Protein AF-A0A2T5MEQ2-F1 (afdb_monomer_lite)

Foldseek 3Di:
DDDDDDDDDPPPPPPPPPDPDDLLVVLLLLLLLVLLCVPQHDDDPLLVVLLVVLNVVSLVVNLVVVCVVPVPDDSVRSVVVSVVSSVVSSVVSVVVCVVQNCPDPVSVVSP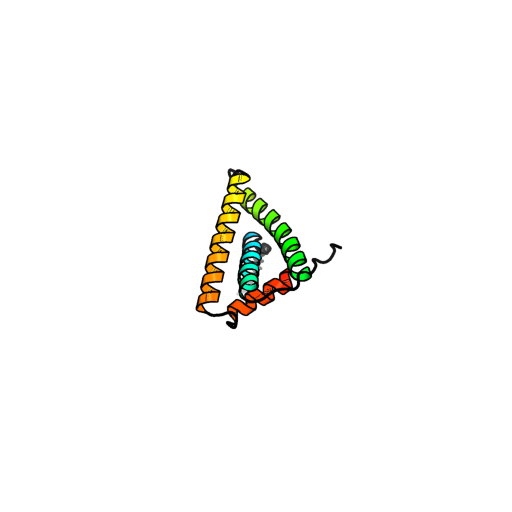VSSNVSSDDDPPDD

pLDDT: mean 88.55, std 17.74, range [37.03, 98.81]

Radius of gyration: 22.14 Å; chains: 1; bounding box: 71×62×38 Å

Secondary structure (DSSP, 8-state):
------------------PPPPHHHHHHHHHHHHHHHHHH----HHHHHHHHHHHHHHHHHHHHHHHHH-TT--HHHHHHHHHHHHHHHHHHHHHHHHHH-TTSHHHHHHHHHHHHHTSPPTT--

Sequence (125 aa):
MRAIIVVALFAVSTTCAAQGPDILAIYDQFVTSRAATAKCVSPPPESLGRFLTNFKMVSGYAAQEVKNRRPKMTVKQVQALMKGRTAAITSSVNSLVAEKGCSNPDIQQLVRRFEVQAQPIPGKR

Structure (mmCIF, N/CA/C/O backbone):
data_AF-A0A2T5MEQ2-F1
#
_entry.id   AF-A0A2T5MEQ2-F1
#
loop_
_atom_site.group_PDB
_atom_site.id
_atom_site.type_symbol
_atom_site.label_atom_id
_atom_site.label_alt_id
_atom_site.label_comp_id
_atom_site.label_asym_id
_atom_site.label_entity_id
_atom_site.label_seq_id
_atom_site.pdbx_PDB_ins_code
_atom_site.Cartn_x
_atom_site.Cartn_y
_atom_site.Cartn_z
_atom_site.occupancy
_atom_site.B_iso_or_equiv
_atom_site.auth_seq_id
_atom_site.auth_comp_id
_atom_site.auth_asym_id
_atom_site.auth_atom_id
_atom_site.pdbx_PDB_model_num
ATOM 1 N N . MET A 1 1 ? -59.121 -45.584 -11.023 1.00 37.03 1 MET A N 1
ATOM 2 C CA . MET A 1 1 ? -58.113 -44.977 -10.126 1.00 37.03 1 MET A CA 1
ATOM 3 C C . MET A 1 1 ? -57.854 -43.558 -10.618 1.00 37.03 1 MET A C 1
ATOM 5 O O . MET A 1 1 ? -57.448 -43.406 -11.759 1.00 37.03 1 MET A O 1
ATOM 9 N N . ARG A 1 2 ? -58.207 -42.527 -9.838 1.00 41.44 2 ARG A N 1
ATOM 10 C CA . ARG A 1 2 ? -57.989 -41.110 -10.186 1.00 41.44 2 ARG A CA 1
ATOM 11 C C . ARG A 1 2 ? -56.745 -40.632 -9.439 1.00 41.44 2 ARG A C 1
ATOM 13 O O . ARG A 1 2 ? -56.779 -40.559 -8.217 1.00 41.44 2 ARG A O 1
ATOM 20 N N . ALA A 1 3 ? -55.660 -40.366 -10.159 1.00 42.97 3 ALA A N 1
ATOM 21 C CA . ALA A 1 3 ? -54.447 -39.805 -9.577 1.00 42.97 3 ALA A CA 1
ATOM 22 C C . ALA A 1 3 ? -54.581 -38.277 -9.516 1.00 42.97 3 ALA A C 1
ATOM 24 O O . ALA A 1 3 ? -54.709 -37.617 -10.546 1.00 42.97 3 ALA A O 1
ATOM 25 N N . ILE A 1 4 ? -54.598 -37.732 -8.301 1.00 51.56 4 ILE A N 1
ATOM 26 C CA . ILE A 1 4 ? -54.550 -36.294 -8.034 1.00 51.56 4 ILE A CA 1
ATOM 27 C C . ILE A 1 4 ? -53.069 -35.909 -8.002 1.00 51.56 4 ILE A C 1
ATOM 29 O O . ILE A 1 4 ? -52.350 -36.320 -7.095 1.00 51.56 4 ILE A O 1
ATOM 33 N N . ILE A 1 5 ? -52.601 -35.147 -8.992 1.00 52.31 5 ILE A N 1
ATOM 34 C CA . ILE A 1 5 ? -51.245 -34.587 -8.988 1.00 52.31 5 ILE A CA 1
ATOM 35 C C . ILE A 1 5 ? -51.327 -33.194 -8.363 1.00 52.31 5 ILE A C 1
ATOM 37 O O . ILE A 1 5 ? -51.719 -32.229 -9.016 1.00 52.31 5 ILE A O 1
ATOM 41 N N . VAL A 1 6 ? -50.979 -33.096 -7.080 1.00 55.16 6 VAL A N 1
ATOM 42 C CA . VAL A 1 6 ? -50.747 -31.815 -6.404 1.00 55.16 6 VAL A CA 1
ATOM 43 C C . VAL A 1 6 ? -49.313 -31.392 -6.709 1.00 55.16 6 VAL A C 1
ATOM 45 O O . VAL A 1 6 ? -48.365 -31.929 -6.140 1.00 55.16 6 VAL A O 1
ATOM 48 N N . VAL A 1 7 ? -49.142 -30.448 -7.634 1.00 55.66 7 VAL A N 1
ATOM 49 C CA . VAL A 1 7 ? -47.842 -29.818 -7.896 1.00 55.66 7 VAL A CA 1
AT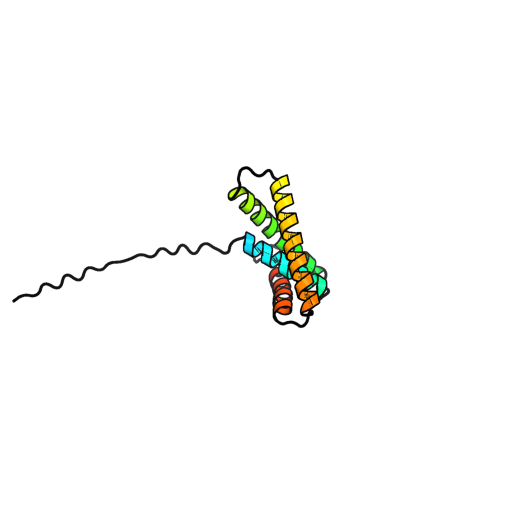OM 50 C C . VAL A 1 7 ? -47.619 -28.741 -6.836 1.00 55.66 7 VAL A C 1
ATOM 52 O O . VAL A 1 7 ? -48.141 -27.633 -6.938 1.00 55.66 7 VAL A O 1
ATOM 55 N N . ALA A 1 8 ? -46.865 -29.075 -5.790 1.00 56.81 8 ALA A N 1
ATOM 56 C CA . ALA A 1 8 ? -46.392 -28.102 -4.814 1.00 56.81 8 ALA A CA 1
ATOM 57 C C . ALA A 1 8 ? -45.222 -27.301 -5.414 1.00 56.81 8 ALA A C 1
ATOM 59 O O . ALA A 1 8 ? -44.109 -27.812 -5.543 1.00 56.81 8 ALA A O 1
ATOM 60 N N . LEU A 1 9 ? -45.472 -26.041 -5.789 1.00 50.84 9 LEU A N 1
ATOM 61 C CA . LEU A 1 9 ? -44.417 -25.081 -6.117 1.00 50.84 9 LEU A CA 1
ATOM 62 C C . LEU A 1 9 ? -43.698 -24.653 -4.830 1.00 50.84 9 LEU A C 1
ATOM 64 O O . LEU A 1 9 ? -44.171 -23.785 -4.098 1.00 50.84 9 LEU A O 1
ATOM 68 N N . PHE A 1 10 ? -42.525 -25.229 -4.574 1.00 56.72 10 PHE A N 1
ATOM 69 C CA . PHE A 1 10 ? -41.571 -24.672 -3.619 1.00 56.72 10 PHE A CA 1
ATOM 70 C C . PHE A 1 10 ? -40.805 -23.524 -4.285 1.00 56.72 10 PHE A C 1
ATOM 72 O O . PHE A 1 10 ? -39.793 -23.733 -4.952 1.00 56.72 10 PHE A O 1
ATOM 79 N N . ALA A 1 11 ? -41.287 -22.294 -4.106 1.00 55.81 11 ALA A N 1
ATOM 80 C CA . ALA A 1 11 ? -40.504 -21.100 -4.397 1.00 55.81 11 ALA A CA 1
ATOM 81 C C . ALA A 1 11 ? -39.476 -20.893 -3.271 1.00 55.81 11 ALA A C 1
ATOM 83 O O . ALA A 1 11 ? -39.752 -20.246 -2.263 1.00 55.81 11 ALA A O 1
ATOM 84 N N . VAL A 1 12 ? -38.286 -21.480 -3.422 1.00 56.50 12 VAL A N 1
ATOM 85 C CA . VAL A 1 12 ? -37.133 -21.159 -2.570 1.00 56.50 12 VAL A CA 1
ATOM 86 C C . VAL A 1 12 ? -36.523 -19.864 -3.096 1.00 56.50 12 VAL A C 1
ATOM 88 O O . VAL A 1 12 ? -35.655 -19.869 -3.965 1.00 56.50 12 VAL A O 1
ATOM 91 N N . SER A 1 13 ? -37.004 -18.733 -2.588 1.00 55.22 13 SER A N 1
ATOM 92 C CA . SER A 1 13 ? -36.418 -17.421 -2.862 1.00 55.22 13 SER A CA 1
ATOM 93 C C . SER A 1 13 ? -35.058 -17.329 -2.170 1.00 55.22 13 SER A C 1
ATOM 95 O O . SER A 1 13 ? -34.969 -16.949 -1.004 1.00 55.22 13 SER A O 1
ATOM 97 N N . THR A 1 14 ? -33.979 -17.703 -2.858 1.00 54.00 14 THR A N 1
ATOM 98 C CA . THR A 1 14 ? -32.620 -17.459 -2.362 1.00 54.00 14 THR A CA 1
ATOM 99 C C . THR A 1 14 ? -32.308 -15.976 -2.543 1.00 54.00 14 THR A C 1
ATOM 101 O O . THR A 1 14 ? -31.855 -15.534 -3.596 1.00 54.00 14 THR A O 1
ATOM 104 N N . THR A 1 15 ? -32.570 -15.168 -1.519 1.00 53.41 15 THR A N 1
ATOM 105 C CA . THR A 1 15 ? -32.043 -13.804 -1.430 1.00 53.41 15 THR A CA 1
ATOM 106 C C . THR A 1 15 ? -30.545 -13.874 -1.136 1.00 53.41 15 THR A C 1
ATOM 108 O O . THR A 1 15 ? -30.092 -13.679 -0.011 1.00 53.41 15 THR A O 1
ATOM 111 N N . CYS A 1 16 ? -29.738 -14.138 -2.165 1.00 49.56 16 CYS A N 1
ATOM 112 C CA . CYS A 1 16 ? -28.331 -13.760 -2.135 1.00 49.56 16 CYS A CA 1
ATOM 113 C C . CYS A 1 16 ? -28.266 -12.229 -2.172 1.00 49.56 16 CYS A C 1
ATOM 115 O O . CYS A 1 16 ? -28.182 -11.622 -3.237 1.00 49.56 16 CYS A O 1
ATOM 117 N N . ALA A 1 17 ? -28.329 -11.592 -1.002 1.00 53.56 17 ALA A N 1
ATOM 118 C CA . ALA A 1 17 ? -27.873 -10.221 -0.855 1.00 53.56 17 ALA A CA 1
ATOM 119 C C . ALA A 1 17 ? -26.386 -10.212 -1.231 1.00 53.56 17 ALA A C 1
ATOM 121 O O . ALA A 1 17 ? -25.542 -10.648 -0.448 1.00 53.56 17 ALA A O 1
ATOM 122 N N . ALA A 1 18 ? -26.075 -9.790 -2.458 1.00 49.47 18 ALA A N 1
ATOM 123 C CA . ALA A 1 18 ? -24.709 -9.577 -2.899 1.00 49.47 18 ALA A CA 1
ATOM 124 C C . ALA A 1 18 ? -24.101 -8.488 -2.006 1.00 49.47 18 ALA A C 1
ATOM 126 O O . ALA A 1 18 ? -24.338 -7.296 -2.197 1.00 49.47 18 ALA A O 1
ATOM 127 N N . GLN A 1 19 ? -23.377 -8.907 -0.970 1.00 61.38 19 GLN A N 1
ATOM 128 C CA . GLN A 1 19 ? -22.567 -8.014 -0.157 1.00 61.38 19 GLN A CA 1
ATOM 129 C C . GLN A 1 19 ? -21.539 -7.401 -1.108 1.00 61.38 19 GLN A C 1
ATOM 131 O O . GLN A 1 19 ? -20.804 -8.126 -1.780 1.00 61.38 19 GLN A O 1
ATOM 136 N N . GLY A 1 20 ? -21.554 -6.072 -1.238 1.00 64.69 20 GLY A N 1
ATOM 137 C CA . GLY A 1 20 ? -20.584 -5.353 -2.059 1.00 64.69 20 GLY A CA 1
ATOM 138 C C . GLY A 1 20 ? -19.138 -5.705 -1.672 1.00 64.69 20 GLY A C 1
ATOM 139 O O . GLY A 1 20 ? -18.900 -6.297 -0.618 1.00 64.69 20 GLY A O 1
ATOM 140 N N . PRO A 1 21 ? -18.151 -5.357 -2.512 1.00 76.50 21 PRO A N 1
ATOM 141 C CA . PRO A 1 21 ? -16.758 -5.726 -2.269 1.00 76.50 21 PRO A CA 1
ATOM 142 C C . PRO A 1 21 ? -16.256 -5.225 -0.900 1.00 76.50 21 PRO A C 1
ATOM 144 O O . PRO A 1 21 ? -16.475 -4.066 -0.546 1.00 76.50 21 PRO A O 1
ATOM 147 N N . ASP A 1 22 ? -15.565 -6.088 -0.138 1.00 92.81 22 ASP A N 1
ATOM 148 C CA . ASP A 1 22 ? -15.019 -5.746 1.187 1.00 92.81 22 ASP A CA 1
ATOM 149 C C . ASP A 1 22 ? -14.020 -4.585 1.066 1.00 92.81 22 ASP A C 1
ATOM 151 O O . ASP A 1 22 ? -12.984 -4.697 0.404 1.00 92.81 22 ASP A O 1
ATOM 155 N N . ILE A 1 23 ? -14.299 -3.469 1.742 1.00 96.00 23 ILE A N 1
ATOM 156 C CA . ILE A 1 23 ? -13.439 -2.283 1.725 1.00 96.00 23 ILE A CA 1
ATOM 157 C C . ILE A 1 23 ? -12.022 -2.570 2.233 1.00 96.00 23 ILE A C 1
ATOM 159 O O . ILE A 1 23 ? -11.073 -1.939 1.767 1.00 96.00 23 ILE A O 1
ATOM 163 N N . LEU A 1 24 ? -11.842 -3.547 3.132 1.00 96.94 24 LEU A N 1
ATOM 164 C CA . LEU A 1 24 ? -10.505 -3.960 3.568 1.00 96.94 24 LEU A CA 1
ATOM 165 C C . LEU A 1 24 ? -9.741 -4.672 2.444 1.00 96.94 24 LEU A C 1
ATOM 167 O O . LEU A 1 24 ? -8.538 -4.464 2.304 1.00 96.94 24 LEU A O 1
ATOM 171 N N . ALA A 1 25 ? -10.432 -5.440 1.599 1.00 96.94 25 ALA A N 1
ATOM 172 C CA . ALA A 1 25 ? -9.829 -6.050 0.416 1.00 96.94 25 ALA A CA 1
ATOM 173 C C . ALA A 1 25 ? -9.486 -4.993 -0.647 1.00 96.94 25 ALA A C 1
ATOM 175 O O . ALA A 1 25 ? -8.417 -5.051 -1.252 1.00 96.94 25 ALA A O 1
ATOM 176 N N . ILE A 1 26 ? -10.346 -3.987 -0.847 1.00 97.25 26 ILE A N 1
ATOM 177 C CA . ILE A 1 26 ? -10.050 -2.855 -1.743 1.00 97.25 26 ILE A CA 1
ATOM 178 C C . ILE A 1 26 ? -8.822 -2.088 -1.235 1.00 97.25 26 ILE A C 1
ATOM 180 O O . ILE A 1 26 ? -7.921 -1.780 -2.013 1.00 97.25 26 ILE A O 1
ATOM 184 N N . TYR A 1 27 ? -8.746 -1.817 0.067 1.00 98.38 27 TYR A N 1
ATOM 185 C CA . TYR A 1 27 ? -7.583 -1.184 0.685 1.00 98.38 27 TYR A CA 1
ATOM 186 C C . TYR A 1 27 ? -6.287 -1.957 0.406 1.00 98.38 27 TYR A C 1
ATOM 188 O O . TYR A 1 27 ? -5.305 -1.362 -0.041 1.00 98.38 27 TYR A O 1
ATOM 196 N N . ASP A 1 28 ? -6.293 -3.279 0.578 1.00 98.50 28 ASP A N 1
ATOM 197 C CA . ASP A 1 28 ? -5.124 -4.118 0.290 1.00 98.50 28 ASP A CA 1
ATOM 198 C C . ASP A 1 28 ? -4.721 -4.074 -1.186 1.00 98.50 28 ASP A C 1
ATOM 200 O O . ASP A 1 28 ? -3.533 -4.045 -1.513 1.00 98.50 28 ASP A O 1
ATOM 204 N N . GLN A 1 29 ? -5.695 -4.011 -2.096 1.00 98.38 29 GLN A N 1
ATOM 205 C CA . GLN A 1 29 ? -5.426 -3.859 -3.524 1.00 98.38 29 GLN A CA 1
ATOM 206 C C . GLN A 1 29 ? -4.719 -2.538 -3.850 1.00 98.38 29 GLN A C 1
ATOM 208 O O . GLN A 1 29 ? -3.874 -2.514 -4.738 1.00 98.38 29 GLN A O 1
ATOM 213 N N . PHE A 1 30 ? -5.039 -1.446 -3.150 1.00 98.56 30 PHE A N 1
ATOM 214 C CA . PHE A 1 30 ? -4.301 -0.184 -3.279 1.00 98.56 30 PHE A CA 1
ATOM 215 C C . PHE A 1 30 ? -2.886 -0.285 -2.692 1.00 98.56 30 PHE A C 1
ATOM 217 O O . PHE A 1 30 ? -1.932 0.237 -3.266 1.00 98.56 30 PHE A O 1
ATOM 224 N N . VAL A 1 31 ? -2.711 -0.957 -1.550 1.00 98.81 31 VAL A N 1
ATOM 225 C CA . VAL A 1 31 ? -1.372 -1.123 -0.961 1.00 98.81 31 VAL A CA 1
ATOM 226 C C . VAL A 1 31 ? -0.473 -1.956 -1.880 1.00 98.81 31 VAL A C 1
ATOM 228 O O . VAL A 1 31 ? 0.671 -1.575 -2.131 1.00 98.81 31 VAL A O 1
ATOM 231 N N . THR A 1 32 ? -0.990 -3.069 -2.406 1.00 98.75 32 THR A N 1
ATOM 232 C CA . THR A 1 32 ? -0.236 -3.972 -3.288 1.00 98.75 32 THR A CA 1
ATOM 233 C C . THR A 1 32 ? 0.148 -3.309 -4.611 1.00 98.75 32 THR A C 1
ATOM 235 O O . THR A 1 32 ? 1.314 -3.371 -5.001 1.00 98.75 32 THR A O 1
ATOM 238 N N . SER A 1 33 ? -0.789 -2.622 -5.275 1.00 98.69 33 SER A N 1
ATOM 239 C CA . SER A 1 33 ? -0.526 -1.917 -6.537 1.00 98.69 33 SER A CA 1
ATOM 240 C C . SER A 1 33 ? 0.485 -0.783 -6.366 1.00 98.69 33 SER A C 1
ATOM 242 O O . SER A 1 33 ? 1.404 -0.646 -7.177 1.00 98.69 33 SER A O 1
ATOM 244 N N . ARG A 1 34 ? 0.386 -0.013 -5.272 1.00 98.56 34 ARG A N 1
ATOM 245 C CA . ARG A 1 34 ? 1.350 1.042 -4.939 1.00 98.56 34 ARG A CA 1
ATOM 246 C C . ARG A 1 34 ? 2.746 0.475 -4.710 1.00 98.56 34 ARG A C 1
ATOM 248 O O . ARG A 1 34 ? 3.707 1.046 -5.215 1.00 98.56 34 ARG A O 1
ATOM 255 N N . ALA A 1 35 ? 2.861 -0.613 -3.947 1.00 98.62 35 ALA A N 1
ATOM 256 C CA . ALA A 1 35 ? 4.147 -1.237 -3.647 1.00 98.62 35 ALA A CA 1
ATOM 257 C C . ALA A 1 35 ? 4.840 -1.747 -4.921 1.00 98.62 35 ALA A C 1
ATOM 259 O O . ALA A 1 35 ? 6.004 -1.424 -5.147 1.00 98.62 35 ALA A O 1
ATOM 260 N N . ALA A 1 36 ? 4.109 -2.457 -5.789 1.00 98.62 36 ALA A N 1
ATOM 261 C CA . ALA A 1 36 ? 4.641 -2.938 -7.063 1.00 98.62 36 ALA A CA 1
ATOM 262 C C . ALA A 1 36 ? 5.057 -1.778 -7.982 1.00 98.62 36 ALA A C 1
ATOM 264 O O . ALA A 1 36 ? 6.175 -1.756 -8.494 1.00 98.62 36 ALA A O 1
ATOM 265 N N . THR A 1 37 ? 4.189 -0.773 -8.132 1.00 98.50 37 THR A N 1
ATOM 266 C CA . THR A 1 37 ? 4.450 0.407 -8.972 1.00 98.50 37 THR A CA 1
ATOM 267 C C . THR A 1 37 ? 5.699 1.143 -8.508 1.00 98.50 37 THR A C 1
ATOM 269 O O . THR A 1 37 ? 6.582 1.385 -9.317 1.00 98.50 37 THR A O 1
ATOM 272 N N . ALA A 1 38 ? 5.833 1.410 -7.205 1.00 97.81 38 ALA A N 1
ATOM 273 C CA . ALA A 1 38 ? 6.984 2.121 -6.646 1.00 97.81 38 ALA A CA 1
ATOM 274 C C . ALA A 1 38 ? 8.329 1.399 -6.847 1.00 97.81 38 ALA A C 1
ATOM 276 O O . ALA A 1 38 ? 9.377 2.036 -6.760 1.00 97.81 38 ALA A O 1
ATOM 277 N N . LYS A 1 39 ? 8.317 0.079 -7.073 1.00 98.00 39 LYS A N 1
ATOM 278 C CA . LYS A 1 39 ? 9.522 -0.705 -7.370 1.00 98.00 39 LYS A CA 1
ATOM 279 C C . LYS A 1 39 ? 9.805 -0.847 -8.857 1.00 98.00 39 LYS A C 1
ATOM 281 O O . LYS A 1 39 ? 10.969 -0.957 -9.223 1.00 98.00 39 LYS A O 1
ATOM 286 N N . CYS A 1 40 ? 8.766 -0.879 -9.683 1.00 98.12 40 CYS A N 1
ATOM 287 C CA . CYS A 1 40 ? 8.899 -1.286 -11.075 1.00 98.12 40 CYS A CA 1
ATOM 288 C C . CYS A 1 40 ? 8.837 -0.147 -12.081 1.00 98.12 40 CYS A C 1
ATOM 290 O O . CYS A 1 40 ? 9.362 -0.300 -13.180 1.00 98.12 40 CYS A O 1
ATOM 292 N N . VAL A 1 41 ? 8.205 0.975 -11.738 1.00 96.69 41 VAL A N 1
ATOM 293 C CA . VAL A 1 41 ? 8.030 2.106 -12.653 1.00 96.69 41 VAL A CA 1
ATOM 294 C C . VAL A 1 41 ? 8.070 3.436 -11.901 1.00 96.69 41 VAL A C 1
ATOM 296 O O . VAL A 1 41 ? 7.886 3.501 -10.688 1.00 96.69 41 VAL A O 1
ATOM 299 N N . SER A 1 42 ? 8.273 4.525 -12.639 1.00 96.50 42 SER A N 1
ATOM 300 C CA . SER A 1 42 ? 8.098 5.885 -12.129 1.00 96.50 42 SER A CA 1
ATOM 301 C C . SER A 1 42 ? 6.838 6.481 -12.766 1.00 96.50 42 SER A C 1
ATOM 303 O O . SER A 1 42 ? 6.898 6.909 -13.921 1.00 96.50 42 SER A O 1
ATOM 305 N N . PRO A 1 43 ? 5.670 6.440 -12.094 1.00 95.31 43 PRO A N 1
ATOM 306 C CA . PRO A 1 43 ? 4.437 6.953 -12.678 1.00 95.31 43 PRO A CA 1
ATOM 307 C C . PRO A 1 43 ? 4.502 8.482 -12.822 1.00 95.31 43 PRO A C 1
ATOM 309 O O . PRO A 1 43 ? 5.122 9.147 -11.987 1.00 95.31 43 PRO A O 1
ATOM 312 N N . PRO A 1 44 ? 3.810 9.071 -13.816 1.00 96.12 44 PRO A N 1
ATOM 313 C CA . PRO A 1 44 ? 3.707 10.521 -13.929 1.00 96.12 44 PRO A CA 1
ATOM 314 C C . PRO A 1 44 ? 3.191 11.148 -12.620 1.00 96.12 44 PRO A C 1
ATOM 316 O O . PRO A 1 44 ? 2.261 10.590 -12.018 1.00 96.12 44 PRO A O 1
ATOM 319 N N . PRO A 1 45 ? 3.717 12.312 -12.185 1.00 95.75 45 PRO A N 1
ATOM 320 C CA . PRO A 1 45 ? 3.325 12.941 -10.919 1.00 95.75 45 PRO A CA 1
ATOM 321 C C . PRO A 1 45 ? 1.813 13.141 -10.770 1.00 95.75 45 PRO A C 1
ATOM 323 O O . PRO A 1 45 ? 1.255 12.938 -9.695 1.00 95.75 45 PRO A O 1
ATOM 326 N N . GLU A 1 46 ? 1.133 13.468 -11.867 1.00 95.12 46 GLU A N 1
ATOM 327 C CA . GLU A 1 46 ? -0.319 13.638 -11.915 1.00 95.12 46 GLU A CA 1
ATOM 328 C C . GLU A 1 46 ? -1.073 12.328 -11.616 1.00 95.12 46 GLU A C 1
ATOM 330 O O . GLU A 1 46 ? -2.008 12.303 -10.813 1.00 95.12 46 GLU A O 1
ATOM 335 N N . SER A 1 47 ? -0.624 11.211 -12.202 1.00 95.44 47 SER A N 1
ATOM 336 C CA . SER A 1 47 ? -1.197 9.884 -11.949 1.00 95.44 47 SER A CA 1
ATOM 337 C C . SER A 1 47 ? -0.978 9.457 -10.501 1.00 95.44 47 SER A C 1
ATOM 339 O O . SER A 1 47 ? -1.888 8.922 -9.866 1.00 95.44 47 SER A O 1
ATOM 341 N N . LEU A 1 48 ? 0.208 9.730 -9.951 1.00 97.00 48 LEU A N 1
ATOM 342 C CA . LEU A 1 48 ? 0.496 9.476 -8.543 1.00 97.00 48 LEU A CA 1
ATOM 343 C C . LEU A 1 48 ? -0.396 10.322 -7.624 1.00 97.00 48 LEU A C 1
ATOM 345 O O . LEU A 1 48 ? -0.945 9.798 -6.657 1.00 97.00 48 LEU A O 1
ATOM 349 N N . GLY A 1 49 ? -0.592 11.603 -7.939 1.00 96.62 49 GLY A N 1
ATOM 350 C CA . GLY A 1 49 ? -1.471 12.495 -7.181 1.00 96.62 49 GLY A CA 1
ATOM 351 C C . GLY A 1 49 ? -2.920 12.000 -7.130 1.00 96.62 49 GLY A C 1
ATOM 352 O O . GLY A 1 49 ? -3.516 11.923 -6.048 1.00 96.62 49 GLY A O 1
ATOM 353 N N . ARG A 1 50 ? -3.480 11.589 -8.276 1.00 96.62 50 ARG A N 1
ATOM 354 C CA . ARG A 1 50 ? -4.830 11.002 -8.334 1.00 96.62 50 ARG A CA 1
ATOM 355 C C . ARG A 1 50 ? -4.928 9.697 -7.553 1.00 96.62 50 ARG A C 1
ATOM 357 O O . ARG A 1 50 ? -5.842 9.541 -6.743 1.00 96.62 50 ARG A O 1
ATOM 364 N N . PHE A 1 51 ? -3.957 8.801 -7.726 1.00 97.62 51 PHE A N 1
ATOM 365 C CA . PHE A 1 51 ? -3.898 7.551 -6.973 1.00 97.62 51 PHE A CA 1
ATOM 366 C C . PHE A 1 51 ? -3.931 7.801 -5.462 1.00 97.62 51 PHE A C 1
ATOM 368 O O . PHE A 1 51 ? -4.729 7.199 -4.746 1.00 97.62 51 PHE A O 1
ATOM 375 N N . LEU A 1 52 ? -3.092 8.715 -4.964 1.00 97.12 52 LEU A N 1
ATOM 376 C CA . LEU A 1 52 ? -3.015 9.035 -3.536 1.00 97.12 52 LEU A CA 1
ATOM 377 C C . LEU A 1 52 ? -4.320 9.642 -3.008 1.00 97.12 52 LEU A C 1
ATOM 379 O O . LEU A 1 52 ? -4.716 9.357 -1.877 1.00 97.12 52 LEU A O 1
ATOM 383 N N . THR A 1 53 ? -5.012 10.431 -3.829 1.00 96.50 5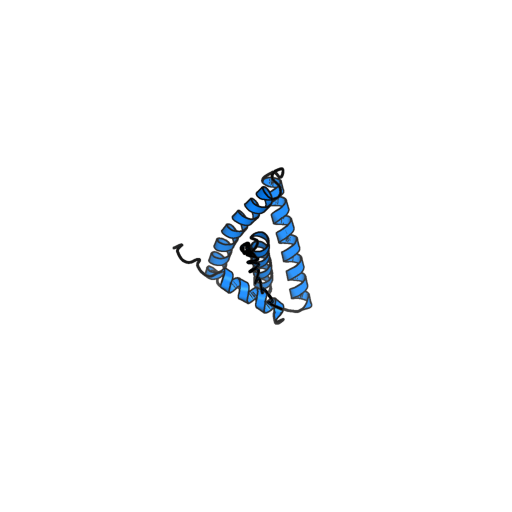3 THR A N 1
ATOM 384 C CA . THR A 1 53 ? -6.319 11.009 -3.490 1.00 96.50 53 THR A CA 1
ATOM 385 C C . THR A 1 53 ? -7.378 9.918 -3.328 1.00 96.50 53 THR A C 1
ATOM 387 O O . THR A 1 53 ? -8.056 9.858 -2.297 1.00 96.50 53 THR A O 1
ATOM 390 N N . ASN A 1 54 ? -7.465 9.000 -4.291 1.00 96.44 54 ASN A N 1
ATOM 391 C CA . ASN A 1 54 ? -8.371 7.854 -4.228 1.00 96.44 54 ASN A CA 1
ATOM 392 C C . ASN A 1 54 ? -8.021 6.937 -3.046 1.00 96.44 54 ASN A C 1
ATOM 394 O O . ASN A 1 54 ? -8.894 6.541 -2.269 1.00 96.44 54 ASN A O 1
ATOM 398 N N . PHE A 1 55 ? -6.730 6.674 -2.836 1.00 97.62 55 PHE A N 1
ATOM 399 C CA . PHE A 1 55 ? -6.268 5.826 -1.745 1.00 97.62 55 PHE A CA 1
ATOM 400 C C . PHE A 1 55 ? -6.581 6.419 -0.366 1.00 97.62 55 PHE A C 1
ATOM 402 O O . PHE A 1 55 ? -6.942 5.681 0.552 1.00 97.62 55 PHE A O 1
ATOM 409 N N . LYS A 1 56 ? -6.502 7.746 -0.204 1.00 97.19 56 LYS A N 1
ATOM 410 C CA . LYS A 1 56 ? -6.888 8.432 1.039 1.00 97.19 56 LYS A CA 1
ATOM 411 C C . LYS A 1 56 ? -8.360 8.190 1.381 1.00 97.19 56 LYS A C 1
ATOM 413 O O . LYS A 1 56 ? -8.674 7.930 2.541 1.00 97.19 56 LYS A O 1
ATOM 418 N N . MET A 1 57 ? -9.245 8.231 0.384 1.00 96.19 57 MET A N 1
ATOM 419 C CA . MET A 1 57 ? -10.669 7.938 0.568 1.00 96.19 57 MET A CA 1
ATOM 420 C C . MET A 1 57 ? -10.886 6.490 1.025 1.00 96.19 57 MET A C 1
ATOM 422 O O . MET A 1 57 ? -11.514 6.256 2.057 1.00 96.19 57 MET A O 1
ATOM 426 N N . VAL A 1 58 ? -10.304 5.528 0.303 1.00 96.81 58 VAL A N 1
ATOM 427 C CA . VAL A 1 58 ? -10.384 4.096 0.639 1.00 96.81 58 VAL A CA 1
ATOM 428 C C . VAL A 1 58 ? -9.820 3.821 2.033 1.00 96.81 58 VAL A C 1
ATOM 430 O O . VAL A 1 58 ? -10.427 3.091 2.809 1.00 96.81 58 VAL A O 1
ATOM 433 N N . SER A 1 59 ? -8.702 4.455 2.391 1.00 97.69 59 SER A N 1
ATOM 434 C CA . SER A 1 59 ? -8.091 4.337 3.720 1.00 97.69 59 SER A CA 1
ATOM 435 C C . SER A 1 59 ? -9.024 4.815 4.835 1.00 97.69 59 SER A C 1
ATOM 437 O O . SER A 1 59 ? -9.069 4.196 5.897 1.00 97.69 59 SER A O 1
ATOM 439 N N . GLY A 1 60 ? -9.786 5.889 4.598 1.00 97.38 60 GLY A N 1
ATOM 440 C CA . GLY A 1 60 ? -10.788 6.389 5.539 1.00 97.38 60 GLY A CA 1
ATOM 441 C C . GLY A 1 60 ? -11.915 5.383 5.774 1.00 97.38 60 GLY A C 1
ATOM 442 O O . GLY A 1 60 ? -12.199 5.039 6.922 1.00 97.38 60 GLY A O 1
ATOM 443 N N . TYR A 1 61 ? -12.502 4.850 4.699 1.00 97.19 61 TYR A N 1
ATOM 444 C CA . TYR A 1 61 ? -13.548 3.829 4.809 1.00 97.19 61 TYR A CA 1
ATOM 445 C C . TYR A 1 61 ? -13.033 2.525 5.432 1.00 97.19 61 TYR A C 1
ATOM 447 O O . TYR A 1 61 ? -13.711 1.941 6.271 1.00 97.19 61 TYR A O 1
ATOM 455 N N . ALA A 1 62 ? -11.813 2.100 5.101 1.00 98.00 62 ALA A N 1
ATOM 456 C CA . ALA A 1 62 ? -11.194 0.922 5.702 1.00 98.00 62 ALA A CA 1
ATOM 457 C C . ALA A 1 62 ? -10.957 1.099 7.212 1.00 98.00 62 ALA A C 1
ATOM 459 O O . ALA A 1 62 ? -11.242 0.195 7.995 1.00 98.00 62 ALA A O 1
ATOM 460 N N . ALA A 1 63 ? -10.493 2.273 7.650 1.00 97.94 63 ALA A N 1
ATOM 461 C CA . ALA A 1 63 ? -10.336 2.570 9.073 1.00 97.94 63 ALA A CA 1
ATOM 462 C C . ALA A 1 63 ? -11.684 2.568 9.816 1.00 97.94 63 ALA A C 1
ATOM 464 O O . ALA A 1 63 ? -11.776 2.019 10.918 1.00 97.94 63 ALA A O 1
ATOM 465 N N . GLN A 1 64 ? -12.729 3.136 9.205 1.00 97.44 64 GLN A N 1
ATOM 466 C CA . GLN A 1 64 ? -14.083 3.082 9.755 1.00 97.44 64 GLN A CA 1
ATOM 467 C C . GLN A 1 64 ? -14.579 1.638 9.862 1.00 97.44 64 GLN A C 1
ATOM 469 O O . GLN A 1 64 ? -15.126 1.253 10.891 1.00 97.44 64 GLN A O 1
ATOM 474 N N . GLU A 1 65 ? -14.326 0.814 8.849 1.00 97.31 65 GLU A N 1
ATOM 475 C CA . GLU A 1 65 ? -14.732 -0.587 8.859 1.00 97.31 65 GLU A CA 1
ATOM 476 C C . GLU A 1 65 ? -14.011 -1.398 9.942 1.00 97.31 65 GLU A C 1
ATOM 478 O O . GLU A 1 65 ? -14.638 -2.182 10.655 1.00 97.31 65 GLU A O 1
ATOM 483 N N . VAL A 1 66 ? -12.713 -1.159 10.165 1.00 97.81 66 VAL A N 1
ATOM 484 C CA . VAL A 1 66 ? -11.995 -1.747 11.310 1.00 97.81 66 VAL A CA 1
ATOM 485 C C . VAL A 1 66 ? -12.666 -1.356 12.627 1.00 97.81 66 VAL A C 1
ATOM 487 O O . VAL A 1 66 ? -12.843 -2.207 13.500 1.00 97.81 66 VAL A O 1
ATOM 490 N N . LYS A 1 67 ? -13.049 -0.084 12.783 1.00 96.75 67 LYS A N 1
ATOM 491 C CA . LYS A 1 67 ? -13.725 0.409 13.988 1.00 96.75 67 LYS A CA 1
ATOM 492 C C . LYS A 1 67 ? -15.114 -0.214 14.156 1.00 96.75 67 LYS A C 1
ATOM 494 O O . LYS A 1 67 ? -15.453 -0.580 15.276 1.00 96.75 67 LYS A O 1
ATOM 499 N N . ASN A 1 68 ? -15.869 -0.402 13.073 1.00 96.12 68 ASN A N 1
ATOM 500 C CA . ASN A 1 68 ? -17.169 -1.079 13.086 1.00 96.12 68 ASN A CA 1
ATOM 501 C C . ASN A 1 68 ? -17.028 -2.541 13.533 1.00 96.12 68 ASN A C 1
ATOM 503 O O . ASN A 1 68 ? -17.741 -2.988 14.427 1.00 96.12 68 ASN A O 1
ATOM 507 N N . ARG A 1 69 ? -16.054 -3.270 12.968 1.00 96.25 69 ARG A N 1
ATOM 508 C CA . ARG A 1 69 ? -15.768 -4.668 13.337 1.00 96.25 69 ARG A CA 1
ATOM 509 C C . ARG A 1 69 ? -15.180 -4.797 14.745 1.00 96.25 69 ARG A C 1
ATOM 511 O O . ARG A 1 69 ? -15.307 -5.846 15.371 1.00 96.25 69 ARG A O 1
ATOM 518 N N . ARG A 1 70 ? -14.496 -3.761 15.249 1.00 96.75 70 ARG A N 1
ATOM 519 C CA . ARG A 1 70 ? -13.829 -3.751 16.565 1.00 96.75 70 ARG A CA 1
ATOM 520 C C . ARG A 1 70 ? -14.098 -2.442 17.326 1.00 96.75 70 ARG A C 1
ATOM 522 O O . ARG A 1 70 ? -13.174 -1.641 17.518 1.00 96.75 70 ARG A O 1
ATOM 529 N N . PRO A 1 71 ? -15.320 -2.240 17.859 1.00 96.81 71 PRO A N 1
ATOM 530 C CA . PRO A 1 71 ? -15.736 -0.960 18.447 1.00 96.81 71 PRO A CA 1
ATOM 531 C C . PRO A 1 71 ? -14.892 -0.500 19.639 1.00 96.81 71 PRO A C 1
ATOM 533 O O . PRO A 1 71 ? -14.783 0.698 19.894 1.00 96.81 71 PRO A O 1
ATOM 536 N N . LYS A 1 72 ? -14.243 -1.430 20.349 1.00 98.06 72 LYS A N 1
ATOM 537 C CA . LYS A 1 72 ? -13.390 -1.131 21.510 1.00 98.06 72 LYS A CA 1
ATOM 538 C C . LYS A 1 72 ? -12.017 -0.546 21.143 1.00 98.06 72 LYS A C 1
ATOM 540 O O . LYS A 1 72 ? -11.354 -0.003 22.019 1.00 98.06 72 LYS A O 1
ATOM 545 N N . MET A 1 73 ? -11.576 -0.624 19.881 1.00 97.62 73 MET A N 1
ATOM 546 C CA . MET A 1 73 ? -10.273 -0.072 19.480 1.00 97.62 73 MET A CA 1
ATOM 547 C C . MET A 1 73 ? -10.301 1.457 19.468 1.00 97.62 73 MET A C 1
ATOM 549 O O . MET A 1 73 ? -11.188 2.073 18.881 1.00 97.62 73 MET A O 1
ATOM 553 N N . THR A 1 74 ? -9.306 2.095 20.072 1.00 97.88 74 THR A N 1
ATOM 554 C CA . THR A 1 74 ? -9.100 3.544 19.951 1.00 97.88 74 THR A CA 1
ATOM 555 C C . THR A 1 74 ? -8.669 3.920 18.531 1.00 97.88 74 THR A C 1
ATOM 557 O O . THR A 1 74 ? -8.135 3.094 17.790 1.00 97.88 74 THR A O 1
ATOM 560 N N . VAL A 1 75 ? -8.827 5.194 18.160 1.00 95.38 75 VAL A N 1
ATOM 561 C CA . VAL A 1 75 ? -8.356 5.709 16.860 1.00 95.38 75 VAL A CA 1
ATOM 562 C C . VAL A 1 75 ? -6.863 5.422 16.651 1.00 95.38 75 VAL A C 1
ATOM 564 O O . VAL A 1 75 ? -6.473 4.953 15.584 1.00 95.38 75 VAL A O 1
ATOM 567 N N . LYS A 1 76 ? -6.030 5.610 17.686 1.00 97.38 76 LYS A N 1
ATOM 568 C CA . LYS A 1 76 ? -4.587 5.317 17.628 1.00 97.38 76 LYS A CA 1
ATOM 569 C C . LYS A 1 76 ? -4.305 3.836 17.359 1.00 97.38 76 LYS A C 1
ATOM 571 O O . LYS A 1 76 ? -3.423 3.518 16.567 1.00 97.38 76 LYS A O 1
ATOM 576 N N . GLN A 1 77 ? -5.064 2.926 17.973 1.00 98.44 77 GLN A N 1
ATOM 577 C CA . GLN A 1 77 ? -4.921 1.486 17.730 1.00 98.44 77 GLN A CA 1
ATOM 578 C C . GLN A 1 77 ? -5.349 1.097 16.310 1.00 98.44 77 GLN A C 1
ATOM 580 O O . GLN A 1 77 ? -4.682 0.274 15.689 1.00 98.44 77 GLN A O 1
ATOM 585 N N . VAL A 1 78 ? -6.413 1.705 15.770 1.00 98.12 78 VAL A N 1
ATOM 586 C CA . VAL A 1 78 ? -6.820 1.499 14.368 1.00 98.12 78 VAL A CA 1
ATOM 587 C C . VAL A 1 78 ? -5.727 1.985 13.415 1.00 98.12 78 VAL A C 1
ATOM 589 O O . VAL A 1 78 ? -5.334 1.255 12.509 1.00 98.12 78 VAL A O 1
ATOM 592 N N . GLN A 1 79 ? -5.169 3.175 13.646 1.00 97.31 79 GLN A N 1
ATOM 593 C CA . GLN A 1 79 ? -4.063 3.707 12.843 1.00 97.31 79 GLN A CA 1
ATOM 594 C C . GLN A 1 79 ? -2.822 2.807 12.899 1.00 97.31 79 GLN A C 1
ATOM 596 O O . GLN A 1 79 ? -2.230 2.515 11.861 1.00 97.31 79 GLN A O 1
ATOM 601 N N . ALA A 1 80 ? -2.448 2.329 14.090 1.00 98.19 80 ALA A N 1
ATOM 602 C CA . ALA A 1 80 ? -1.329 1.407 14.263 1.00 98.19 80 ALA A CA 1
ATOM 603 C C . ALA A 1 80 ? -1.562 0.079 13.524 1.00 98.19 80 ALA A C 1
ATOM 605 O O . ALA A 1 80 ? -0.666 -0.394 12.824 1.00 98.19 80 ALA A O 1
ATOM 606 N N . LEU A 1 81 ? -2.775 -0.482 13.609 1.00 98.00 81 LEU A N 1
ATOM 607 C CA . LEU A 1 81 ? -3.160 -1.695 12.885 1.00 98.00 81 LEU A CA 1
ATOM 608 C C . LEU A 1 81 ? -3.043 -1.502 11.367 1.00 98.00 81 LEU A C 1
ATOM 610 O O . LEU A 1 81 ? -2.420 -2.315 10.688 1.00 98.00 81 LEU A O 1
ATOM 614 N N . MET A 1 82 ? -3.611 -0.417 10.837 1.00 97.94 82 MET A N 1
ATOM 615 C CA . MET A 1 82 ? -3.585 -0.110 9.403 1.00 97.94 82 MET A CA 1
ATOM 616 C C . MET A 1 82 ? -2.155 0.129 8.897 1.00 97.94 82 MET A C 1
ATOM 618 O O . MET A 1 82 ? -1.781 -0.357 7.828 1.00 97.94 82 MET A O 1
ATOM 622 N N . LYS A 1 83 ? -1.316 0.808 9.692 1.00 98.06 83 LYS A N 1
ATOM 623 C CA . LYS A 1 83 ? 0.112 0.995 9.396 1.00 98.06 83 LYS A CA 1
ATOM 624 C C . LYS A 1 83 ? 0.855 -0.342 9.350 1.00 98.06 83 LYS A C 1
ATOM 626 O O . LYS A 1 83 ? 1.596 -0.584 8.399 1.00 98.06 83 LYS A O 1
ATOM 631 N N . GLY A 1 84 ? 0.637 -1.212 10.338 1.00 98.31 84 GLY A N 1
ATOM 632 C CA . GLY A 1 84 ? 1.223 -2.553 10.369 1.00 98.31 84 GLY A CA 1
ATOM 633 C C . GLY A 1 84 ? 0.797 -3.396 9.165 1.00 98.31 84 GLY A C 1
ATOM 634 O O . GLY A 1 84 ? 1.642 -3.990 8.499 1.00 98.31 84 GLY A O 1
ATOM 635 N N . ARG A 1 85 ? -0.495 -3.364 8.816 1.00 98.06 85 ARG A N 1
ATOM 636 C CA . ARG A 1 85 ? -1.037 -4.032 7.623 1.00 98.06 85 ARG A CA 1
ATOM 637 C C . ARG A 1 85 ? -0.375 -3.532 6.337 1.00 98.06 85 ARG A C 1
ATOM 639 O O . ARG A 1 85 ? 0.080 -4.344 5.538 1.00 98.06 85 ARG A O 1
ATOM 646 N N . THR A 1 86 ? -0.251 -2.212 6.170 1.00 98.56 86 THR A N 1
ATOM 647 C CA . THR A 1 86 ? 0.441 -1.612 5.015 1.00 98.56 86 THR A CA 1
ATOM 648 C C . THR A 1 86 ? 1.880 -2.098 4.905 1.00 98.56 86 THR A C 1
ATOM 650 O O . THR A 1 86 ? 2.316 -2.483 3.821 1.00 98.56 86 THR A O 1
ATOM 653 N N . ALA A 1 87 ? 2.621 -2.072 6.016 1.00 98.62 87 ALA A N 1
ATOM 654 C CA . ALA A 1 87 ? 4.023 -2.469 6.042 1.00 98.62 87 ALA A CA 1
ATOM 655 C C . ALA A 1 87 ? 4.200 -3.950 5.675 1.00 98.62 87 ALA A C 1
ATOM 657 O O . ALA A 1 87 ? 5.048 -4.268 4.845 1.00 98.62 87 ALA A O 1
ATOM 658 N N . ALA A 1 88 ? 3.360 -4.833 6.224 1.00 98.69 88 ALA A N 1
ATOM 659 C CA . ALA A 1 88 ? 3.395 -6.262 5.928 1.00 98.69 88 ALA A CA 1
ATO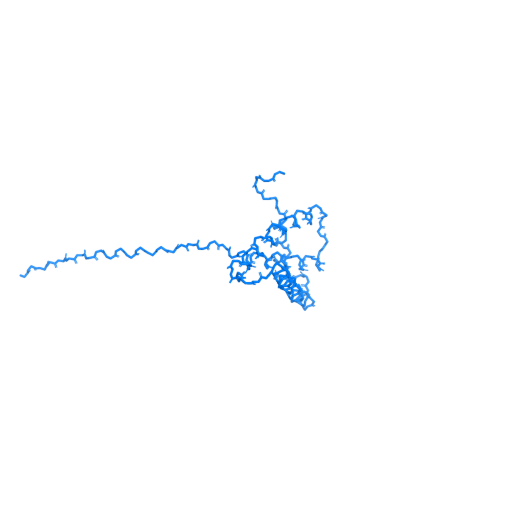M 660 C C . ALA A 1 88 ? 3.124 -6.548 4.441 1.00 98.69 88 ALA A C 1
ATOM 662 O O . ALA A 1 88 ? 3.913 -7.236 3.793 1.00 98.69 88 ALA A O 1
ATOM 663 N N . ILE A 1 89 ? 2.062 -5.960 3.878 1.00 98.69 89 ILE A N 1
ATOM 664 C CA . ILE A 1 89 ? 1.717 -6.124 2.457 1.00 98.69 89 ILE A CA 1
ATOM 665 C C . ILE A 1 89 ? 2.826 -5.560 1.562 1.00 98.69 89 ILE A C 1
ATOM 667 O O . ILE A 1 89 ? 3.260 -6.221 0.624 1.00 98.69 89 ILE A O 1
ATOM 671 N N . THR A 1 90 ? 3.320 -4.356 1.867 1.00 98.69 90 THR A N 1
ATOM 672 C CA . THR A 1 90 ? 4.396 -3.713 1.096 1.00 98.69 90 THR A CA 1
ATOM 673 C C . THR A 1 90 ? 5.663 -4.563 1.103 1.00 98.69 90 THR A C 1
ATOM 675 O O . THR A 1 90 ? 6.281 -4.744 0.059 1.00 98.69 90 THR A O 1
ATOM 678 N N . SER A 1 91 ? 6.040 -5.109 2.264 1.00 98.62 91 SER A N 1
ATOM 679 C CA . SER A 1 91 ? 7.196 -6.001 2.390 1.00 98.62 91 SER A CA 1
ATOM 680 C C . SER A 1 91 ? 7.020 -7.255 1.533 1.00 98.62 91 SER A C 1
ATOM 682 O O . SER A 1 91 ? 7.893 -7.570 0.732 1.00 98.62 91 SER A O 1
ATOM 684 N N . SER A 1 92 ? 5.859 -7.912 1.626 1.00 98.62 92 SER A N 1
ATOM 685 C CA . SER A 1 92 ? 5.548 -9.110 0.838 1.00 98.62 92 SER A CA 1
ATOM 686 C C . SER A 1 92 ? 5.609 -8.851 -0.671 1.00 98.62 92 SER A C 1
ATOM 688 O O . SER A 1 92 ? 6.241 -9.618 -1.396 1.00 98.62 92 SER A O 1
ATOM 690 N N . VAL A 1 93 ? 5.033 -7.743 -1.148 1.00 98.62 93 VAL A N 1
ATOM 691 C CA . VAL A 1 93 ? 5.103 -7.372 -2.569 1.00 98.62 93 VAL A CA 1
ATOM 692 C C . VAL A 1 93 ? 6.533 -7.048 -2.988 1.00 98.62 93 VAL A C 1
ATOM 694 O O . VAL A 1 93 ? 6.962 -7.489 -4.048 1.00 98.62 93 VAL A O 1
ATOM 697 N N . ASN A 1 94 ? 7.300 -6.332 -2.164 1.00 98.50 94 ASN A N 1
ATOM 698 C CA . ASN A 1 94 ? 8.700 -6.037 -2.467 1.00 98.50 94 ASN A CA 1
ATOM 699 C C . ASN A 1 94 ? 9.540 -7.314 -2.590 1.00 98.50 94 ASN A C 1
ATOM 701 O O . ASN A 1 94 ? 10.349 -7.408 -3.510 1.00 98.50 94 ASN A O 1
ATOM 705 N N . SER A 1 95 ? 9.341 -8.289 -1.698 1.00 98.50 95 SER A N 1
ATOM 706 C CA . SER A 1 95 ? 9.993 -9.598 -1.788 1.00 98.50 95 SER A CA 1
ATOM 707 C C . SER A 1 95 ? 9.605 -10.326 -3.073 1.00 98.50 95 SER A C 1
ATOM 709 O O . SER A 1 95 ? 10.481 -10.818 -3.776 1.00 98.50 95 SER A O 1
ATOM 711 N N . LEU A 1 96 ? 8.319 -10.316 -3.433 1.00 98.19 96 LEU A N 1
ATOM 712 C CA . LEU A 1 96 ? 7.839 -10.944 -4.663 1.00 98.19 96 LEU A CA 1
ATOM 713 C C . LEU A 1 96 ? 8.431 -10.291 -5.921 1.00 98.19 96 LEU A C 1
ATOM 715 O O . LEU A 1 96 ? 8.792 -10.988 -6.865 1.00 98.19 96 LEU A O 1
ATOM 719 N N . VAL A 1 97 ? 8.557 -8.961 -5.938 1.00 98.56 97 VAL A N 1
ATOM 720 C CA . VAL A 1 97 ? 9.210 -8.226 -7.033 1.00 98.56 97 VAL A CA 1
ATOM 721 C C . VAL A 1 97 ? 10.700 -8.557 -7.103 1.00 98.56 97 VAL A C 1
ATOM 723 O O . VAL A 1 97 ? 11.224 -8.725 -8.200 1.00 98.56 97 VAL A O 1
ATOM 726 N N . ALA A 1 98 ? 11.383 -8.666 -5.961 1.00 98.44 98 ALA A N 1
ATOM 727 C CA . ALA A 1 98 ? 12.796 -9.037 -5.921 1.00 98.44 98 ALA A CA 1
ATOM 728 C C . ALA A 1 98 ? 13.033 -10.466 -6.437 1.00 98.44 98 ALA A C 1
ATOM 730 O O . ALA A 1 98 ? 14.017 -10.707 -7.126 1.00 98.44 98 ALA A O 1
ATOM 731 N N . GLU A 1 99 ? 12.122 -11.391 -6.134 1.00 98.62 99 GLU A N 1
ATOM 732 C CA . GLU A 1 99 ? 12.193 -12.788 -6.567 1.00 98.62 99 GLU A CA 1
ATOM 733 C C . GLU A 1 99 ? 11.841 -12.961 -8.051 1.00 98.62 99 GLU A C 1
ATOM 735 O O . GLU A 1 99 ? 12.558 -13.626 -8.793 1.00 98.62 99 GLU A O 1
ATOM 740 N N . LYS A 1 100 ? 10.725 -12.372 -8.495 1.00 98.19 100 LYS A N 1
ATOM 741 C CA . LYS A 1 100 ? 10.145 -12.643 -9.821 1.00 98.19 100 LYS A CA 1
ATOM 742 C C . LYS A 1 100 ? 10.492 -11.599 -10.878 1.00 98.19 100 LYS A C 1
ATOM 744 O O . LYS A 1 100 ? 10.267 -11.828 -12.066 1.00 98.19 100 LYS A O 1
ATOM 749 N N . GLY A 1 101 ? 11.008 -10.450 -10.457 1.00 98.44 101 GLY A N 1
ATOM 750 C CA . GLY A 1 101 ? 11.281 -9.311 -11.320 1.00 98.44 101 GLY A CA 1
ATOM 751 C C . GLY A 1 101 ? 10.022 -8.560 -11.758 1.00 98.44 101 GLY A C 1
ATOM 752 O O . GLY A 1 101 ? 8.888 -9.040 -11.691 1.00 98.44 101 GLY A O 1
ATOM 753 N N . CYS A 1 102 ? 10.236 -7.345 -12.257 1.00 98.56 102 CYS A N 1
ATOM 754 C CA . CYS A 1 102 ? 9.152 -6.465 -12.680 1.00 98.56 102 CYS A CA 1
ATOM 755 C C . CYS A 1 102 ? 8.421 -6.941 -13.935 1.00 98.56 102 CYS A C 1
ATOM 757 O O . CYS A 1 102 ? 7.254 -6.609 -14.103 1.00 98.56 102 CYS A O 1
ATOM 759 N N . SER A 1 103 ? 9.055 -7.741 -14.793 1.00 98.12 103 SER A N 1
ATOM 760 C CA . SER A 1 103 ? 8.431 -8.268 -16.016 1.00 98.12 103 SER A CA 1
ATOM 761 C C . SER A 1 103 ? 7.476 -9.438 -15.761 1.00 98.12 103 SER A C 1
ATOM 763 O O . SER A 1 103 ? 6.805 -9.889 -16.687 1.00 98.12 103 SER A O 1
ATOM 765 N N . ASN A 1 104 ? 7.402 -9.948 -14.526 1.00 98.56 104 ASN A N 1
ATOM 766 C CA . ASN A 1 104 ? 6.507 -11.047 -14.192 1.00 98.56 104 ASN A CA 1
ATOM 767 C C . ASN A 1 104 ? 5.027 -10.655 -14.424 1.00 98.56 104 ASN A C 1
ATOM 769 O O . ASN A 1 104 ? 4.618 -9.571 -13.991 1.00 98.56 104 ASN A O 1
ATOM 773 N N . PRO A 1 105 ? 4.198 -11.519 -15.048 1.00 98.44 105 PRO A N 1
ATOM 774 C CA . PRO A 1 105 ? 2.803 -11.199 -15.356 1.00 98.44 105 PRO A CA 1
ATOM 775 C C . PRO A 1 105 ? 1.958 -10.787 -14.146 1.00 98.44 105 PRO A C 1
ATOM 777 O O . PRO A 1 105 ? 1.127 -9.886 -14.272 1.00 98.44 105 PRO A O 1
ATOM 780 N N . ASP A 1 106 ? 2.180 -11.390 -12.976 1.00 97.50 106 ASP A N 1
ATOM 781 C CA . ASP A 1 106 ? 1.434 -11.073 -11.754 1.00 97.50 106 ASP A CA 1
ATOM 782 C C . ASP A 1 106 ? 1.822 -9.690 -11.220 1.00 97.50 106 ASP A C 1
ATOM 784 O O . ASP A 1 106 ? 0.959 -8.895 -10.846 1.00 97.50 106 ASP A O 1
ATOM 788 N N . ILE A 1 107 ? 3.115 -9.351 -11.259 1.00 98.62 107 ILE A N 1
ATOM 789 C CA . ILE A 1 107 ? 3.602 -8.016 -10.883 1.00 98.62 107 ILE A CA 1
ATOM 790 C C . ILE A 1 107 ? 3.063 -6.959 -11.849 1.00 98.62 107 ILE A C 1
ATOM 792 O O . ILE A 1 107 ? 2.572 -5.915 -11.421 1.00 98.62 107 ILE A O 1
ATOM 796 N N . GLN A 1 108 ? 3.062 -7.253 -13.148 1.00 98.56 108 GLN A N 1
ATOM 797 C CA . GLN A 1 108 ? 2.510 -6.362 -14.165 1.00 98.56 108 GLN A CA 1
ATOM 798 C C . GLN A 1 108 ? 1.001 -6.134 -13.995 1.00 98.56 108 GLN A C 1
ATOM 800 O O . GLN A 1 108 ? 0.507 -5.042 -14.273 1.00 98.56 108 GLN A O 1
ATOM 805 N N . GLN A 1 109 ? 0.252 -7.115 -13.483 1.00 98.44 109 GLN A N 1
ATOM 806 C CA . GLN A 1 109 ? -1.150 -6.901 -13.112 1.00 98.44 109 GLN A CA 1
ATOM 807 C C . GLN A 1 109 ? -1.303 -5.907 -11.954 1.00 98.44 109 GLN A C 1
ATOM 809 O O . GLN A 1 109 ? -2.236 -5.104 -11.968 1.00 98.44 109 GLN A O 1
ATOM 814 N N . LEU A 1 110 ? -0.403 -5.925 -10.966 1.00 98.50 110 LEU A N 1
ATOM 815 C CA . LEU A 1 110 ? -0.409 -4.944 -9.874 1.00 98.50 110 LEU A CA 1
ATOM 816 C C . LEU A 1 110 ? -0.085 -3.533 -10.380 1.00 98.50 110 LEU A C 1
ATOM 818 O O . LEU A 1 110 ? -0.746 -2.580 -9.968 1.00 98.50 110 LEU A O 1
ATOM 822 N N . VAL A 1 111 ? 0.871 -3.408 -11.306 1.00 98.44 111 VAL A N 1
ATOM 823 C CA . VAL A 1 111 ? 1.207 -2.128 -11.953 1.00 98.44 111 VAL A CA 1
ATOM 824 C C . VAL A 1 111 ? 0.019 -1.598 -12.765 1.00 98.44 11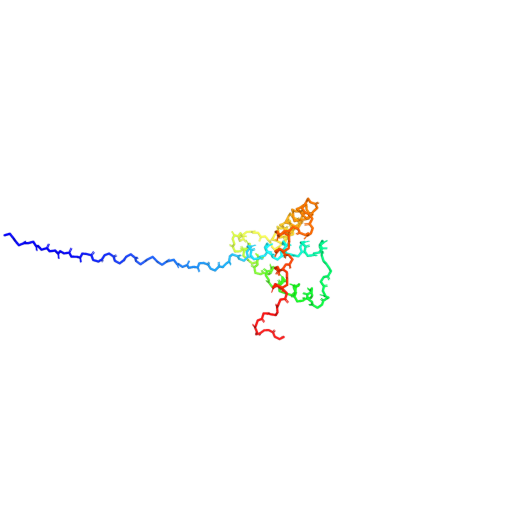1 VAL A C 1
ATOM 826 O O . VAL A 1 111 ? -0.403 -0.467 -12.556 1.00 98.44 111 VAL A O 1
ATOM 829 N N . ARG A 1 112 ? -0.628 -2.422 -13.600 1.00 98.25 112 ARG A N 1
ATOM 830 C CA . ARG A 1 112 ? -1.845 -2.008 -14.332 1.00 98.25 112 ARG A CA 1
ATOM 831 C C . ARG A 1 112 ? -2.993 -1.615 -13.401 1.00 98.25 112 ARG A C 1
ATOM 833 O O . ARG A 1 112 ? -3.749 -0.690 -13.683 1.00 98.25 112 ARG A O 1
ATOM 840 N N . ARG A 1 113 ? -3.133 -2.293 -12.258 1.00 98.06 113 ARG A N 1
ATOM 841 C CA . ARG A 1 113 ? -4.156 -1.943 -11.262 1.00 98.06 113 ARG A CA 1
ATOM 842 C C . ARG A 1 113 ? -3.942 -0.542 -10.692 1.00 98.06 113 ARG A C 1
ATOM 844 O O . ARG A 1 113 ? -4.929 0.146 -10.447 1.00 98.06 113 ARG A O 1
ATOM 851 N N . PHE A 1 114 ? -2.692 -0.114 -10.508 1.00 98.38 114 PHE A N 1
ATOM 852 C CA . PHE A 1 114 ? -2.387 1.252 -10.081 1.00 98.38 114 PHE A CA 1
ATOM 853 C C . PHE A 1 114 ? -2.955 2.280 -11.065 1.00 98.38 114 PHE A C 1
ATOM 855 O O . PHE A 1 114 ? -3.565 3.253 -10.631 1.00 98.38 114 PHE A O 1
ATOM 862 N N . GLU A 1 115 ? -2.825 2.043 -12.372 1.00 96.44 115 GLU A N 1
ATOM 863 C CA . GLU A 1 115 ? -3.343 2.946 -13.410 1.00 96.44 115 GLU A CA 1
ATOM 864 C C . GLU A 1 115 ? -4.866 3.083 -13.328 1.00 96.44 115 GLU A C 1
ATOM 866 O O . GLU A 1 115 ? -5.388 4.196 -13.333 1.00 96.44 115 GLU A O 1
ATOM 871 N N . VAL A 1 116 ? -5.580 1.965 -13.157 1.00 96.50 116 VAL A N 1
ATOM 872 C CA . VAL A 1 116 ? -7.040 1.963 -12.955 1.00 96.50 116 VAL A CA 1
ATOM 873 C C . VAL A 1 116 ? -7.414 2.712 -11.674 1.00 96.50 116 VAL A C 1
ATOM 875 O O . VAL A 1 116 ? -8.318 3.542 -11.667 1.00 96.50 116 VAL A O 1
ATOM 878 N N . GLN A 1 117 ? -6.687 2.470 -10.585 1.00 96.88 117 GLN A N 1
ATOM 879 C CA . GLN A 1 117 ? -6.907 3.127 -9.295 1.00 96.88 117 GLN A CA 1
ATOM 880 C C . GLN A 1 117 ? -6.511 4.613 -9.287 1.00 96.88 117 GLN A C 1
ATOM 882 O O . GLN A 1 117 ? -6.902 5.341 -8.372 1.00 96.88 117 GLN A O 1
ATOM 887 N N . ALA A 1 118 ? -5.768 5.074 -10.294 1.00 96.81 118 ALA A N 1
ATOM 888 C CA . ALA A 1 118 ? -5.427 6.473 -10.526 1.00 96.81 118 ALA A CA 1
ATOM 889 C C . ALA A 1 118 ? -6.433 7.200 -11.435 1.00 96.81 118 ALA A C 1
ATOM 891 O O . ALA A 1 118 ? -6.274 8.402 -11.672 1.00 96.81 118 ALA A O 1
ATOM 892 N N . GLN A 1 119 ? -7.451 6.512 -11.963 1.00 93.50 119 GLN A N 1
ATOM 893 C CA . GLN A 1 119 ? -8.485 7.158 -12.767 1.00 93.50 119 GLN A CA 1
ATOM 894 C C . GLN A 1 119 ? -9.380 8.061 -11.897 1.00 93.50 119 GLN A C 1
ATOM 896 O O . GLN A 1 119 ? -9.587 7.781 -10.709 1.00 93.50 119 GLN A O 1
ATOM 901 N N . PRO A 1 120 ? -9.917 9.159 -12.459 1.00 79.50 120 PRO A N 1
ATOM 902 C CA . PRO A 1 120 ? -10.896 9.989 -11.769 1.00 79.50 120 PRO A CA 1
ATOM 903 C C . PRO A 1 120 ? -12.138 9.179 -11.393 1.00 79.50 120 PRO A C 1
ATOM 905 O O . PRO A 1 120 ? -12.653 8.405 -12.199 1.00 79.50 120 PRO A O 1
ATOM 908 N N . ILE A 1 121 ? -12.656 9.393 -10.186 1.00 69.44 121 ILE A N 1
ATOM 909 C CA . ILE A 1 121 ? -13.959 8.850 -9.800 1.00 69.44 121 ILE A CA 1
ATOM 910 C C . ILE A 1 121 ? -15.033 9.734 -10.458 1.00 69.44 121 ILE A C 1
ATOM 912 O O . ILE A 1 121 ? -15.025 10.947 -10.220 1.00 69.44 121 ILE A O 1
ATOM 916 N N . PRO A 1 122 ? -15.956 9.177 -11.266 1.00 63.12 122 PRO A N 1
ATOM 917 C CA . PRO A 1 122 ? -17.005 9.959 -11.914 1.00 63.12 122 PRO A CA 1
ATOM 918 C C . PRO A 1 122 ? -17.773 10.825 -10.905 1.00 63.12 122 PRO A C 1
ATOM 920 O O . PRO A 1 122 ? -18.185 10.344 -9.850 1.00 63.12 122 PRO A O 1
ATOM 923 N N . GLY A 1 123 ? -17.962 12.109 -11.224 1.00 60.53 123 GLY A N 1
ATOM 924 C CA . GLY A 1 123 ? -18.743 13.041 -10.400 1.00 60.53 123 GLY A CA 1
ATOM 925 C C . GLY A 1 123 ? -17.966 13.822 -9.333 1.00 60.53 123 GLY A C 1
ATOM 926 O O . GLY A 1 123 ? -18.574 14.632 -8.636 1.00 60.53 123 GLY A O 1
ATOM 927 N N . LYS A 1 124 ? -16.643 13.654 -9.218 1.00 56.03 124 LYS A N 1
ATOM 928 C CA . LYS A 1 124 ? -15.784 14.576 -8.456 1.00 56.03 124 LYS A CA 1
ATOM 929 C C . LYS A 1 124 ? -14.859 15.322 -9.421 1.00 56.03 124 LYS A C 1
ATOM 931 O O . LYS A 1 124 ? -14.006 14.696 -10.044 1.00 56.03 124 LYS A O 1
ATOM 936 N N . ARG A 1 125 ? -15.103 16.628 -9.581 1.00 47.88 125 ARG A N 1
ATOM 937 C CA . ARG A 1 125 ? -14.188 17.571 -10.243 1.00 47.88 125 ARG A CA 1
ATOM 938 C C . ARG A 1 125 ? -13.204 18.115 -9.220 1.00 47.88 125 ARG A C 1
ATOM 940 O O . ARG A 1 125 ? -13.660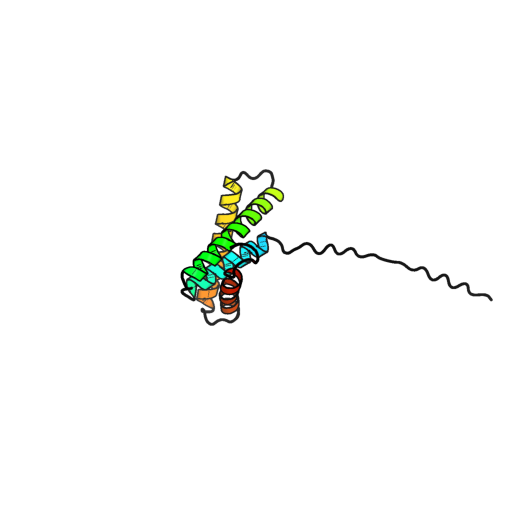 18.358 -8.079 1.00 47.88 125 ARG A O 1
#

Organism: NCBI:txid2029166